Protein AF-A0A8J8IZR8-F1 (afdb_monomer_lite)

Radius of gyration: 17.79 Å; chains: 1; bounding box: 41×30×51 Å

Sequence (162 aa):
MWGPINIAEILVDYFRHMRKDFRAIPLFIVLVCIPSAIAYIFYLTVTPGAEFYKGMITISSILIPLLLNLLMIVYYSVERTNKTEETKIEYLEHINSTISMTIFLSILLLFIAILFSGKDYTPQELQIIIFYLIGFLITNITIILTRIYRLIRYEINDIKNN

Secondary structure (DSSP, 8-state):
------HHHHHHHHHHHHHHHTTTS-HHIIIIIHHHHHHHHHHHH----HHHHHHHHHHHHHHHHHHHHHHHHHHHHHHTS-S-HHHHHHHHHHHHHHHHHHHHHHHHHHHHHHHHTT-S---HHHHHHHHHHHHHHHHHHHHHHHHHHHHHHHHHHHHHH-

Foldseek 3Di:
DDDPPDVVCLVVLQLVLCCVVPVVDPSCCLQPVQLLVQLVVCVVPDDDFLVNLVVLLVVLVVVLVVLVVVLVVLLVLLVPDPDDPVVSVSLNSSLVSLSVVLNVLSVVSNVVSVVRNPPGDDDPVVSSVSSSSVSNSVSSVVVNVVSVVVSVVVVVVVVVVD

pLDDT: mean 83.15, std 9.69, range [34.12, 94.38]

Structure (mmCIF, N/CA/C/O backbone):
data_AF-A0A8J8IZR8-F1
#
_entry.id   AF-A0A8J8IZR8-F1
#
loop_
_atom_site.group_PDB
_atom_site.id
_atom_site.type_symbol
_atom_site.label_atom_id
_atom_site.label_alt_id
_atom_site.label_comp_id
_atom_site.label_asym_id
_atom_site.label_entity_id
_atom_site.label_seq_id
_atom_site.pdbx_PDB_ins_code
_atom_site.Cartn_x
_atom_site.Cartn_y
_atom_site.Cartn_z
_atom_site.occupancy
_atom_site.B_iso_or_equiv
_atom_site.auth_seq_id
_atom_site.auth_comp_id
_atom_site.auth_asym_id
_atom_site.auth_atom_id
_atom_site.pdbx_PDB_model_num
ATOM 1 N N . MET A 1 1 ? 10.915 -13.224 20.484 1.00 34.12 1 MET A N 1
ATOM 2 C CA . MET A 1 1 ? 11.379 -14.256 19.530 1.00 34.12 1 MET A CA 1
ATOM 3 C C . MET A 1 1 ? 11.231 -13.683 18.134 1.00 34.12 1 MET A C 1
ATOM 5 O O . MET A 1 1 ? 10.135 -13.263 17.797 1.00 34.12 1 MET A O 1
ATOM 9 N N . TRP A 1 2 ? 12.318 -13.585 17.370 1.00 37.53 2 TRP A N 1
ATOM 10 C CA . TRP A 1 2 ? 12.277 -13.126 15.980 1.00 37.53 2 TRP A CA 1
ATOM 11 C C . TRP A 1 2 ? 11.962 -14.342 15.104 1.00 37.53 2 TRP A C 1
ATOM 13 O O . TRP A 1 2 ? 12.853 -15.128 14.794 1.00 37.53 2 TRP A O 1
ATOM 23 N N . GLY A 1 3 ? 10.679 -14.555 14.807 1.00 48.47 3 GLY A N 1
ATOM 24 C CA . GLY A 1 3 ? 10.274 -15.501 13.769 1.00 48.47 3 GLY A CA 1
ATOM 25 C C . GLY A 1 3 ? 10.625 -14.939 12.386 1.00 48.47 3 GLY A C 1
ATOM 26 O O . GLY A 1 3 ? 10.685 -13.716 12.233 1.00 48.47 3 GLY A O 1
ATOM 27 N N . PRO A 1 4 ? 10.889 -15.788 11.378 1.00 58.59 4 PRO A N 1
ATOM 28 C CA . PRO A 1 4 ? 11.060 -15.316 10.008 1.00 58.59 4 PRO A CA 1
ATOM 29 C C . PRO A 1 4 ? 9.825 -14.514 9.571 1.00 58.59 4 PRO A C 1
ATOM 31 O O . PRO A 1 4 ? 8.702 -14.867 9.930 1.00 58.59 4 PRO A O 1
ATOM 34 N N . ILE A 1 5 ? 10.027 -13.439 8.798 1.00 60.84 5 ILE A N 1
ATOM 35 C CA . ILE A 1 5 ? 8.922 -12.657 8.224 1.00 60.84 5 ILE A CA 1
ATOM 36 C C . ILE A 1 5 ? 8.101 -13.593 7.336 1.00 60.84 5 ILE A C 1
ATOM 38 O O . ILE A 1 5 ? 8.534 -13.981 6.249 1.00 60.84 5 ILE A O 1
ATOM 42 N N . ASN A 1 6 ? 6.914 -13.965 7.804 1.00 78.44 6 ASN A N 1
ATOM 43 C CA . ASN A 1 6 ? 6.032 -14.863 7.086 1.00 78.44 6 ASN A CA 1
ATOM 44 C C . ASN A 1 6 ? 5.148 -14.055 6.130 1.00 78.44 6 ASN A C 1
ATOM 46 O O . ASN A 1 6 ? 4.050 -13.622 6.467 1.00 78.44 6 ASN A O 1
ATOM 50 N N . ILE A 1 7 ? 5.650 -13.823 4.915 1.00 77.44 7 ILE A N 1
ATOM 51 C CA . ILE A 1 7 ? 4.931 -13.059 3.880 1.00 77.44 7 ILE A CA 1
ATOM 52 C C . ILE A 1 7 ? 3.556 -13.683 3.591 1.00 77.44 7 ILE A C 1
ATOM 54 O O . ILE A 1 7 ? 2.587 -12.961 3.366 1.00 77.44 7 ILE A O 1
ATOM 58 N N . ALA A 1 8 ? 3.453 -15.016 3.630 1.00 81.38 8 ALA A N 1
ATOM 59 C CA . ALA A 1 8 ? 2.188 -15.711 3.411 1.00 81.38 8 ALA A CA 1
ATOM 60 C C . ALA A 1 8 ? 1.154 -15.368 4.492 1.00 81.38 8 ALA A C 1
ATOM 62 O O . ALA A 1 8 ? -0.013 -15.169 4.173 1.00 81.38 8 ALA A O 1
ATOM 63 N N . GLU A 1 9 ? 1.581 -15.240 5.746 1.00 83.31 9 GLU A N 1
ATOM 64 C CA . GLU A 1 9 ? 0.725 -14.837 6.864 1.00 83.31 9 GLU A CA 1
ATOM 65 C C . GLU A 1 9 ? 0.245 -13.392 6.708 1.00 83.31 9 GLU A C 1
ATOM 67 O O . GLU A 1 9 ? -0.958 -13.154 6.749 1.00 83.31 9 GLU A O 1
ATOM 72 N N . ILE A 1 10 ? 1.145 -12.459 6.365 1.00 81.25 10 ILE A N 1
ATOM 73 C CA . ILE A 1 10 ? 0.779 -11.059 6.074 1.00 81.25 10 ILE A CA 1
ATOM 74 C C . ILE A 1 10 ? -0.300 -10.993 4.986 1.00 81.25 10 IL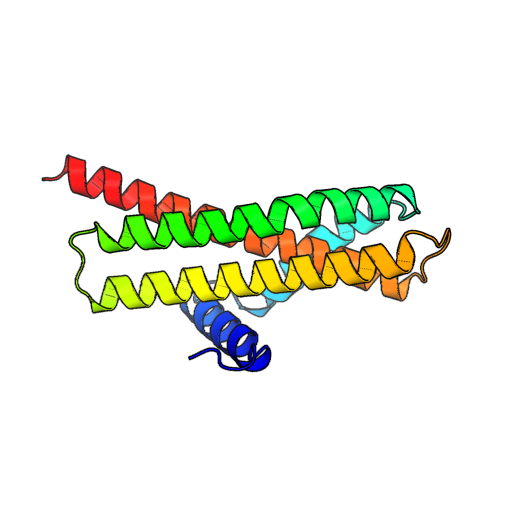E A C 1
ATOM 76 O O . ILE A 1 10 ? -1.286 -10.271 5.131 1.00 81.25 10 ILE A O 1
ATOM 80 N N . LEU A 1 11 ? -0.136 -11.759 3.902 1.00 83.44 11 LEU A N 1
ATOM 81 C CA . LEU A 1 11 ? -1.110 -11.813 2.813 1.00 83.44 11 LEU A CA 1
ATOM 82 C C . LEU A 1 11 ? -2.439 -12.417 3.279 1.00 83.44 11 LEU A C 1
ATOM 84 O O . LEU A 1 11 ? -3.492 -11.817 3.063 1.00 83.44 11 LEU A O 1
ATOM 88 N N . VAL A 1 12 ? -2.410 -13.592 3.911 1.00 85.94 12 VAL A N 1
ATOM 89 C CA . VAL A 1 12 ? -3.616 -14.309 4.352 1.00 85.94 12 VAL A CA 1
ATOM 90 C C . VAL A 1 12 ? -4.420 -13.472 5.341 1.00 85.94 12 VAL A C 1
ATOM 92 O O . VAL A 1 12 ? -5.637 -13.345 5.172 1.00 85.94 12 VAL A O 1
ATOM 95 N N . ASP A 1 13 ? -3.760 -12.867 6.323 1.00 85.56 13 ASP A N 1
ATOM 96 C CA . ASP A 1 13 ? -4.417 -12.025 7.315 1.00 85.56 13 ASP A CA 1
ATOM 97 C C . ASP A 1 13 ? -4.972 -10.7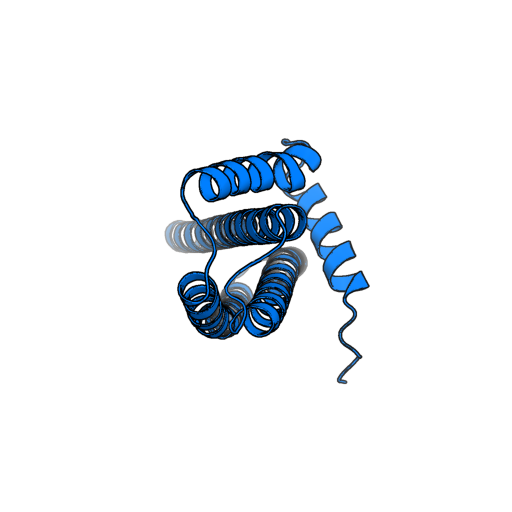62 6.665 1.00 85.56 13 ASP A C 1
ATOM 99 O O . ASP A 1 13 ? -6.142 -10.435 6.865 1.00 85.56 13 ASP A O 1
ATOM 103 N N . TYR A 1 14 ? -4.208 -10.111 5.783 1.00 87.50 14 TYR A N 1
ATOM 104 C CA . TYR A 1 14 ? -4.702 -8.970 5.015 1.00 87.50 14 TYR A CA 1
ATOM 105 C C . TYR A 1 14 ? -5.996 -9.303 4.255 1.00 87.50 14 TYR A C 1
ATOM 107 O O . TYR A 1 14 ? -7.005 -8.611 4.412 1.00 87.50 14 TYR A O 1
ATOM 115 N N . PHE A 1 15 ? -6.020 -10.389 3.475 1.00 85.62 15 PHE A N 1
ATOM 116 C CA . PHE A 1 15 ? -7.220 -10.788 2.732 1.00 85.62 15 PHE A CA 1
ATOM 117 C C . PHE A 1 15 ? -8.385 -11.154 3.662 1.00 85.62 15 PHE A C 1
ATOM 119 O O . PHE A 1 15 ? -9.537 -10.816 3.368 1.00 85.62 15 PHE A O 1
ATOM 126 N N . ARG A 1 16 ? -8.105 -11.816 4.793 1.00 86.81 16 ARG A N 1
ATOM 127 C CA . ARG A 1 16 ? -9.110 -12.172 5.803 1.00 86.81 16 ARG A CA 1
ATOM 128 C C . ARG A 1 16 ? -9.764 -10.922 6.395 1.00 86.81 16 ARG A C 1
ATOM 130 O O . ARG A 1 16 ? -10.994 -10.835 6.410 1.00 86.81 16 ARG A O 1
ATOM 137 N N . HIS A 1 17 ? -8.967 -9.944 6.820 1.00 84.62 17 HIS A N 1
ATOM 138 C CA . HIS A 1 17 ? -9.460 -8.699 7.411 1.00 84.62 17 HIS A CA 1
ATOM 139 C C . HIS A 1 17 ? -10.181 -7.822 6.380 1.00 84.62 17 HIS A C 1
ATOM 141 O O . HIS A 1 17 ? -11.272 -7.322 6.654 1.00 84.62 17 HIS A O 1
ATOM 147 N N . MET A 1 18 ? -9.664 -7.723 5.150 1.00 83.50 18 MET A N 1
ATOM 148 C CA . MET A 1 18 ? -10.329 -6.997 4.061 1.00 83.50 18 MET A CA 1
ATOM 149 C C . MET A 1 18 ? -11.707 -7.578 3.726 1.00 83.50 18 MET A C 1
ATOM 151 O O . MET A 1 18 ? -12.663 -6.829 3.521 1.00 83.50 18 MET A O 1
ATOM 155 N N . ARG A 1 19 ? -11.851 -8.910 3.730 1.00 84.25 19 ARG A N 1
ATOM 156 C CA . ARG A 1 19 ? -13.150 -9.570 3.523 1.00 84.25 19 ARG A CA 1
ATOM 157 C C . ARG A 1 19 ? -14.145 -9.256 4.643 1.00 84.25 19 ARG A C 1
ATOM 159 O O . ARG A 1 19 ? -15.342 -9.144 4.380 1.00 84.25 19 ARG A O 1
ATOM 166 N N . LYS A 1 20 ? -13.664 -9.133 5.883 1.00 81.88 20 LYS A N 1
ATOM 167 C CA . LYS A 1 20 ? -14.494 -8.802 7.049 1.00 81.88 20 LYS A CA 1
ATOM 168 C C . LYS A 1 20 ? -14.935 -7.334 7.037 1.00 81.88 20 LYS A C 1
ATOM 170 O O . LYS A 1 20 ? -16.091 -7.078 7.367 1.00 81.88 20 LYS A O 1
ATOM 175 N N . ASP A 1 21 ? -14.070 -6.419 6.607 1.00 75.94 21 ASP A N 1
ATOM 176 C CA . ASP A 1 21 ? -14.332 -4.972 6.614 1.00 75.94 21 ASP A CA 1
ATOM 177 C C . ASP A 1 21 ? -15.212 -4.503 5.457 1.00 75.94 21 ASP A C 1
ATOM 179 O O . ASP A 1 21 ? -16.080 -3.648 5.631 1.00 75.94 21 ASP A O 1
ATOM 183 N N . PHE A 1 22 ? -15.021 -5.076 4.270 1.00 77.94 22 PHE A N 1
ATOM 184 C CA . PHE A 1 22 ? -15.716 -4.658 3.055 1.00 77.94 22 PHE A CA 1
ATOM 185 C C . PHE A 1 22 ? -16.864 -5.597 2.682 1.00 77.94 22 PHE A C 1
ATOM 187 O O . PHE A 1 22 ? -17.113 -5.822 1.510 1.00 77.94 22 PHE A O 1
ATOM 194 N N . ARG A 1 23 ? -17.630 -6.127 3.645 1.00 75.38 23 ARG A N 1
ATOM 195 C CA . ARG A 1 23 ? -18.748 -7.059 3.349 1.00 75.38 23 ARG A CA 1
ATOM 196 C C . ARG A 1 23 ? -19.737 -6.543 2.296 1.00 75.38 23 ARG A C 1
ATOM 198 O O . ARG A 1 23 ? -20.306 -7.342 1.562 1.00 75.38 23 ARG A O 1
ATOM 205 N N . ALA A 1 24 ? -19.944 -5.227 2.240 1.00 79.19 24 ALA A N 1
ATOM 206 C CA . ALA A 1 24 ? -20.865 -4.584 1.306 1.00 79.19 24 ALA A CA 1
ATOM 207 C C . ALA A 1 24 ? -20.292 -4.394 -0.110 1.00 79.19 24 ALA A C 1
ATOM 209 O O . ALA A 1 24 ? -21.058 -4.202 -1.049 1.00 79.19 24 ALA A O 1
ATOM 210 N N . ILE A 1 25 ? -18.965 -4.431 -0.276 1.00 80.81 25 ILE A N 1
ATOM 211 C CA . ILE A 1 25 ? -18.296 -4.221 -1.562 1.00 80.81 25 ILE A CA 1
ATOM 212 C C . ILE A 1 25 ? -17.539 -5.503 -1.920 1.00 80.81 25 ILE A C 1
ATOM 214 O O . ILE A 1 25 ? -16.672 -5.925 -1.158 1.00 80.81 25 ILE A O 1
ATOM 218 N N . PRO A 1 26 ? -17.797 -6.126 -3.082 1.00 85.50 26 PRO A N 1
ATOM 219 C CA . PRO A 1 26 ? -17.045 -7.295 -3.513 1.00 85.50 26 PRO A CA 1
ATOM 220 C C . PRO A 1 26 ? -15.533 -7.066 -3.408 1.00 85.50 26 PRO A C 1
ATOM 222 O O . PRO A 1 26 ? -15.006 -6.086 -3.934 1.00 85.50 26 PRO A O 1
ATOM 225 N N . LEU A 1 27 ? -14.830 -7.997 -2.760 1.00 82.62 27 LEU A N 1
ATOM 226 C CA . LEU A 1 27 ? -13.384 -7.913 -2.520 1.00 82.62 27 LEU A CA 1
ATOM 227 C C . LEU A 1 27 ? -12.595 -7.683 -3.823 1.00 82.62 27 LEU A C 1
ATOM 229 O O . LEU A 1 27 ? -11.620 -6.940 -3.843 1.00 82.62 27 LEU A O 1
ATOM 233 N N . PHE A 1 28 ? -13.074 -8.261 -4.929 1.00 84.25 28 PHE A N 1
ATOM 234 C CA . PHE A 1 28 ? -12.532 -8.050 -6.270 1.00 84.25 28 PHE A CA 1
ATOM 235 C C . PHE A 1 28 ? -12.534 -6.573 -6.696 1.00 84.25 28 PHE A C 1
ATOM 237 O O . PHE A 1 28 ? -11.574 -6.106 -7.298 1.00 84.25 28 PHE A O 1
ATOM 244 N N . ILE A 1 29 ? -13.563 -5.801 -6.340 1.00 85.44 29 ILE A N 1
ATOM 245 C CA . ILE A 1 29 ? -13.623 -4.374 -6.680 1.00 85.44 29 ILE A CA 1
ATOM 246 C C . ILE A 1 29 ? -12.548 -3.602 -5.914 1.00 85.44 29 ILE A C 1
ATOM 248 O O . ILE A 1 29 ? -11.827 -2.801 -6.506 1.00 85.44 29 ILE A O 1
ATOM 252 N N . VAL A 1 30 ? -12.416 -3.866 -4.612 1.00 85.31 30 VAL A N 1
ATOM 253 C CA . VAL A 1 30 ? -11.470 -3.151 -3.741 1.00 85.31 30 VAL A CA 1
ATOM 254 C C . VAL A 1 30 ? -10.022 -3.493 -4.080 1.00 85.31 30 VAL A C 1
ATOM 256 O O . VAL A 1 30 ? -9.165 -2.616 -4.048 1.00 85.31 30 VAL A O 1
ATOM 259 N N . LEU A 1 31 ? -9.746 -4.755 -4.412 1.00 86.88 31 LEU A N 1
ATOM 260 C CA . LEU A 1 31 ? -8.379 -5.235 -4.607 1.00 86.88 31 LEU A CA 1
ATOM 261 C C . LEU A 1 31 ? -7.927 -5.249 -6.065 1.00 86.88 31 LEU A C 1
ATOM 263 O O . LEU A 1 31 ? -6.726 -5.277 -6.293 1.00 86.88 31 LEU A O 1
ATOM 267 N N . VAL A 1 32 ? -8.849 -5.227 -7.032 1.00 89.00 32 VAL A N 1
ATOM 268 C CA . VAL A 1 32 ? -8.517 -5.269 -8.463 1.00 89.00 32 VAL A CA 1
ATOM 269 C C . VAL A 1 32 ? -9.041 -4.025 -9.167 1.00 89.00 32 VAL A C 1
ATOM 271 O O . VAL A 1 32 ? -8.244 -3.237 -9.661 1.00 89.00 32 VAL A O 1
ATOM 274 N N . CYS A 1 33 ? -10.356 -3.783 -9.174 1.00 92.00 33 CYS A N 1
ATOM 275 C CA . CYS A 1 33 ? -10.929 -2.703 -9.988 1.00 92.00 33 CYS A CA 1
ATOM 276 C C . CYS A 1 33 ? -10.420 -1.305 -9.601 1.00 92.00 33 CYS A C 1
ATOM 278 O O . CYS A 1 33 ? -10.042 -0.542 -10.487 1.00 92.00 33 CYS A O 1
ATOM 280 N N . ILE A 1 34 ? -10.395 -0.963 -8.306 1.00 91.75 34 ILE A N 1
ATOM 281 C CA . ILE A 1 34 ? -9.937 0.359 -7.841 1.00 91.75 34 ILE A CA 1
ATOM 282 C C . ILE A 1 34 ? -8.437 0.561 -8.137 1.00 91.75 34 ILE A C 1
ATOM 284 O O . ILE A 1 34 ? -8.103 1.541 -8.809 1.00 91.75 34 ILE A O 1
ATOM 288 N N . PRO A 1 35 ? -7.530 -0.352 -7.734 1.00 93.75 35 PRO A N 1
ATOM 289 C CA . PRO A 1 35 ? -6.116 -0.263 -8.091 1.00 93.75 35 PRO A CA 1
ATOM 290 C C . PRO A 1 35 ? -5.874 -0.184 -9.596 1.00 93.75 35 PRO A C 1
ATOM 292 O O . PRO A 1 35 ? -5.076 0.640 -10.031 1.00 93.75 35 PRO A O 1
ATOM 295 N N . SER A 1 36 ? -6.584 -0.984 -10.399 1.00 93.38 36 SER A N 1
ATOM 296 C CA . SER A 1 36 ? -6.473 -0.960 -11.861 1.00 93.38 36 SER A CA 1
ATOM 297 C C . SER A 1 36 ? -6.949 0.360 -12.465 1.00 93.38 36 SER A C 1
ATOM 299 O O . SER A 1 36 ? -6.323 0.849 -13.401 1.00 93.38 36 SER A O 1
ATOM 301 N N . ALA A 1 37 ? -8.010 0.972 -11.932 1.00 94.38 37 ALA A N 1
ATOM 302 C CA . ALA A 1 37 ? -8.465 2.284 -12.384 1.00 94.38 37 ALA A CA 1
ATOM 303 C C . ALA A 1 37 ? -7.411 3.367 -12.108 1.00 94.38 37 ALA A C 1
ATOM 305 O O . ALA A 1 37 ? -7.100 4.166 -12.991 1.00 94.38 37 ALA A O 1
ATOM 306 N N . ILE A 1 38 ? -6.804 3.355 -10.916 1.00 93.75 38 ILE A N 1
ATOM 307 C CA . ILE A 1 38 ? -5.702 4.265 -10.576 1.00 93.75 38 ILE A CA 1
ATOM 308 C C . ILE A 1 38 ? -4.499 3.998 -11.489 1.00 93.75 38 ILE A C 1
ATOM 310 O O . ILE A 1 38 ? -3.945 4.931 -12.066 1.00 93.75 38 ILE A O 1
ATOM 314 N N . ALA A 1 39 ? -4.129 2.732 -11.679 1.00 93.44 39 ALA A N 1
ATOM 315 C CA . ALA A 1 39 ? -3.024 2.332 -12.544 1.00 93.44 39 ALA A CA 1
ATOM 316 C C . ALA A 1 39 ? -3.209 2.814 -13.985 1.00 93.44 39 ALA A C 1
ATOM 318 O O . ALA A 1 39 ? -2.260 3.296 -14.594 1.00 93.44 39 ALA A O 1
ATOM 319 N N . TYR A 1 40 ? -4.432 2.732 -14.512 1.00 92.94 40 TYR A N 1
ATOM 320 C CA . TYR A 1 40 ? -4.758 3.223 -15.846 1.00 92.94 40 TYR A CA 1
ATOM 321 C C . TYR A 1 40 ? -4.567 4.741 -15.963 1.00 92.94 40 TYR A C 1
ATOM 323 O O . TYR A 1 40 ? -3.995 5.212 -16.942 1.00 92.94 40 TYR A O 1
ATOM 331 N N . ILE A 1 41 ? -4.959 5.510 -14.940 1.00 93.38 41 ILE A N 1
ATOM 332 C CA . ILE A 1 41 ? -4.707 6.960 -14.899 1.00 93.38 41 ILE A CA 1
ATOM 333 C C . ILE A 1 41 ? -3.200 7.240 -14.943 1.00 93.38 41 ILE A C 1
ATOM 335 O O . ILE A 1 41 ? -2.754 8.074 -15.730 1.00 93.38 41 ILE A O 1
ATOM 339 N N . PHE A 1 42 ? -2.405 6.527 -14.141 1.00 90.00 42 PHE A N 1
ATOM 340 C CA . PHE A 1 42 ? -0.946 6.669 -14.154 1.00 90.00 42 PHE A CA 1
ATOM 341 C C . PHE A 1 42 ? -0.343 6.285 -15.504 1.00 90.00 42 PHE A C 1
ATOM 343 O O . PHE A 1 42 ? 0.491 7.020 -16.019 1.00 90.00 42 PHE A O 1
ATOM 350 N N . TYR A 1 43 ? -0.813 5.198 -16.114 1.00 89.06 43 TYR A N 1
ATOM 351 C CA . TYR A 1 43 ? -0.349 4.752 -17.424 1.00 89.06 43 TYR A CA 1
ATOM 352 C C . TYR A 1 43 ? -0.558 5.811 -18.514 1.00 89.06 43 TYR A C 1
ATOM 354 O O . TYR A 1 43 ? 0.308 6.007 -19.360 1.00 89.06 43 TYR A O 1
ATOM 362 N N . LEU A 1 44 ? -1.682 6.533 -18.475 1.00 90.06 44 LEU A N 1
ATOM 363 C CA . LEU A 1 44 ? -1.968 7.601 -19.437 1.00 90.06 44 LEU A CA 1
ATOM 364 C C . LEU A 1 44 ? -1.206 8.906 -19.167 1.00 90.06 44 LEU A C 1
ATOM 366 O O . LEU A 1 44 ? -1.047 9.714 -20.079 1.00 90.06 44 LEU A O 1
ATOM 370 N N . THR A 1 45 ? -0.786 9.151 -17.925 1.00 89.62 45 THR A N 1
ATOM 371 C CA . THR A 1 45 ? -0.254 10.458 -17.494 1.00 89.62 45 THR A CA 1
ATOM 372 C C . THR A 1 45 ? 1.250 10.459 -17.248 1.00 89.62 45 THR A C 1
ATOM 374 O O . THR A 1 45 ? 1.872 11.519 -17.288 1.00 89.62 45 THR A O 1
ATOM 377 N N . VAL A 1 46 ? 1.851 9.293 -17.007 1.00 87.25 46 VAL A N 1
ATOM 378 C CA . VAL A 1 46 ? 3.246 9.162 -16.589 1.00 87.25 46 VAL A CA 1
ATOM 379 C C . VAL A 1 46 ? 4.012 8.289 -17.569 1.00 87.25 46 VAL A C 1
ATOM 381 O O . VAL A 1 46 ? 3.703 7.118 -17.760 1.00 87.25 46 VAL A O 1
ATOM 384 N N . THR A 1 47 ? 5.075 8.849 -18.145 1.00 85.31 47 THR A N 1
ATOM 385 C CA . THR A 1 47 ? 6.066 8.079 -18.904 1.00 85.31 47 THR A CA 1
ATOM 386 C C . THR A 1 47 ? 7.208 7.690 -17.961 1.00 85.31 47 THR A C 1
ATOM 388 O O . THR A 1 47 ? 7.922 8.578 -17.487 1.00 85.31 47 THR A O 1
ATOM 391 N N . PRO A 1 48 ? 7.380 6.399 -17.627 1.00 80.75 48 PRO A N 1
ATOM 392 C CA . PRO A 1 48 ? 8.400 5.981 -16.679 1.00 80.75 48 PRO A CA 1
ATOM 393 C C . PRO A 1 48 ? 9.793 6.073 -17.313 1.00 80.75 48 PRO A C 1
ATOM 395 O O . PRO A 1 48 ? 10.051 5.493 -18.364 1.00 80.75 48 PRO A O 1
ATOM 398 N N . GLY A 1 49 ? 10.692 6.788 -16.640 1.00 84.06 49 GLY A N 1
ATOM 399 C CA . GLY A 1 49 ? 12.117 6.881 -16.962 1.00 84.06 49 GLY A CA 1
ATOM 400 C C . GLY A 1 49 ? 12.962 6.925 -15.687 1.00 84.06 49 GLY A C 1
ATOM 401 O O . GLY A 1 49 ? 12.428 6.797 -14.583 1.00 84.06 49 GLY A O 1
ATOM 402 N N . ALA A 1 50 ? 14.272 7.141 -15.809 1.00 83.94 50 ALA A N 1
ATOM 403 C CA . ALA A 1 50 ? 15.191 7.116 -14.664 1.00 83.94 50 ALA A CA 1
ATOM 404 C C . ALA A 1 50 ? 14.762 8.052 -13.511 1.00 83.94 50 ALA A C 1
ATOM 406 O O . ALA A 1 50 ? 14.775 7.658 -12.344 1.00 83.94 50 ALA A O 1
ATOM 407 N N . GLU A 1 51 ? 14.302 9.268 -13.824 1.00 86.88 51 GLU A N 1
ATOM 408 C CA . GLU A 1 51 ? 13.837 10.238 -12.818 1.00 86.88 51 GLU A CA 1
ATOM 409 C C . GLU A 1 51 ? 12.565 9.788 -12.085 1.00 86.88 51 GLU A C 1
ATOM 411 O O . GLU A 1 51 ? 12.427 10.005 -10.880 1.00 86.88 51 GLU A O 1
ATOM 416 N N . PHE A 1 52 ? 11.663 9.080 -12.771 1.00 89.62 52 PHE A N 1
ATOM 417 C CA . PHE A 1 52 ? 10.476 8.498 -12.143 1.00 89.62 52 PHE A CA 1
ATOM 418 C C . PHE A 1 52 ? 10.871 7.458 -11.085 1.00 89.62 52 PHE A C 1
ATOM 420 O O . PHE A 1 52 ? 10.384 7.505 -9.954 1.00 89.62 52 PHE A O 1
ATOM 427 N N . TYR A 1 53 ? 11.816 6.569 -11.408 1.00 89.38 53 TYR A N 1
ATOM 428 C CA . TYR A 1 53 ? 12.297 5.552 -10.471 1.00 89.38 53 TYR A CA 1
ATOM 429 C C . TYR A 1 53 ? 13.050 6.150 -9.280 1.00 89.38 53 TYR A C 1
ATOM 431 O O . TYR A 1 53 ? 12.831 5.724 -8.146 1.00 89.38 53 TYR A O 1
ATOM 439 N N . LYS A 1 54 ? 13.867 7.188 -9.490 1.00 88.75 54 LYS A N 1
ATOM 440 C CA . LYS A 1 54 ? 14.496 7.941 -8.387 1.00 88.75 54 LYS A CA 1
ATOM 441 C C . LYS A 1 54 ? 13.458 8.592 -7.468 1.00 88.75 54 LYS A C 1
ATOM 443 O O . LYS A 1 54 ? 13.596 8.545 -6.241 1.00 88.75 54 LYS A O 1
ATOM 448 N N . GLY A 1 55 ? 12.390 9.146 -8.044 1.00 89.31 55 GLY A N 1
ATOM 449 C CA . GLY A 1 55 ? 11.247 9.664 -7.294 1.00 89.31 55 GLY A CA 1
ATOM 450 C C . GLY A 1 55 ? 10.579 8.580 -6.445 1.00 89.31 55 GLY A C 1
ATOM 451 O O . GLY A 1 55 ? 10.367 8.772 -5.248 1.00 89.31 55 GLY A O 1
ATOM 452 N N . MET A 1 56 ? 10.331 7.403 -7.024 1.00 90.62 56 MET A N 1
ATOM 453 C CA . MET A 1 56 ? 9.770 6.258 -6.298 1.00 90.62 56 MET A CA 1
ATOM 454 C C . MET A 1 56 ? 10.662 5.781 -5.149 1.00 90.62 56 MET A C 1
ATOM 456 O O . MET A 1 56 ? 10.142 5.478 -4.074 1.00 90.62 56 MET A O 1
ATOM 460 N N . ILE A 1 57 ? 11.985 5.726 -5.348 1.00 90.81 57 ILE A N 1
ATOM 461 C CA . ILE A 1 57 ? 12.950 5.374 -4.295 1.00 90.81 57 ILE A CA 1
ATOM 462 C C . ILE A 1 57 ? 12.811 6.347 -3.125 1.00 90.81 57 ILE A C 1
ATOM 464 O O . ILE A 1 57 ? 12.658 5.918 -1.980 1.00 90.81 57 ILE A O 1
ATOM 468 N N . THR A 1 58 ? 12.803 7.648 -3.417 1.00 92.44 58 THR A N 1
ATOM 469 C CA . THR A 1 58 ? 12.653 8.704 -2.407 1.00 92.44 58 THR A CA 1
ATOM 470 C C . THR A 1 58 ? 11.343 8.552 -1.635 1.00 92.44 58 THR A C 1
ATOM 472 O O . THR A 1 58 ? 11.355 8.472 -0.407 1.00 92.44 58 THR A O 1
ATOM 475 N N . ILE A 1 59 ? 10.214 8.443 -2.344 1.00 91.38 59 ILE A N 1
ATOM 476 C CA . ILE A 1 59 ? 8.885 8.328 -1.726 1.00 91.38 59 ILE A CA 1
ATOM 477 C C . ILE A 1 59 ? 8.801 7.073 -0.856 1.00 91.38 59 ILE A C 1
ATOM 479 O O . ILE A 1 59 ? 8.378 7.156 0.294 1.00 91.38 59 ILE A O 1
ATOM 483 N N . SER A 1 60 ? 9.244 5.922 -1.366 1.00 89.88 60 SER A N 1
ATOM 484 C CA . 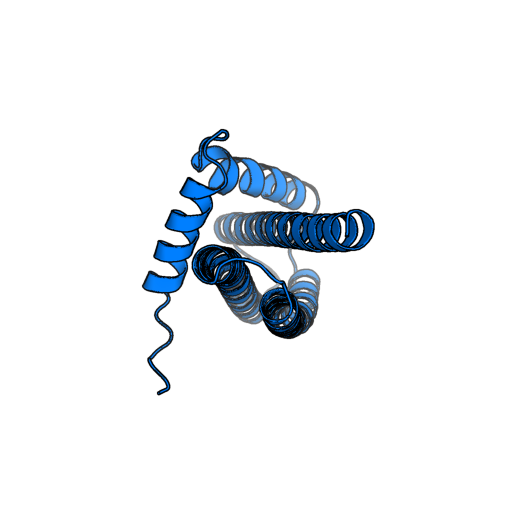SER A 1 60 ? 9.185 4.652 -0.631 1.00 89.88 60 SER A CA 1
ATOM 485 C C . SER A 1 60 ? 10.064 4.684 0.623 1.00 89.88 60 SER A C 1
ATOM 487 O O . SER A 1 60 ? 9.650 4.204 1.678 1.00 89.88 60 SER A O 1
ATOM 489 N N . SER A 1 61 ? 11.242 5.312 0.536 1.00 88.38 61 SER A N 1
ATOM 490 C CA . SER A 1 61 ? 12.172 5.452 1.666 1.00 88.38 61 SER A CA 1
ATOM 491 C C . SER A 1 61 ? 11.622 6.340 2.785 1.00 88.38 61 SER A C 1
ATOM 493 O O . SER A 1 61 ? 11.959 6.126 3.944 1.00 88.38 61 SER A O 1
ATOM 495 N N . ILE A 1 62 ? 10.762 7.310 2.459 1.00 90.25 62 ILE A N 1
ATOM 496 C CA . ILE A 1 62 ? 10.056 8.150 3.441 1.00 90.25 62 ILE A CA 1
ATOM 497 C C . ILE A 1 62 ? 8.817 7.426 3.983 1.00 90.25 62 ILE A C 1
ATOM 499 O O . ILE A 1 62 ? 8.530 7.469 5.182 1.00 90.25 62 ILE A O 1
ATOM 503 N N . LEU A 1 63 ? 8.080 6.749 3.103 1.00 89.56 63 LEU A N 1
ATOM 504 C CA . LEU A 1 63 ? 6.808 6.116 3.428 1.00 89.56 63 LEU A CA 1
ATOM 505 C C . LEU A 1 63 ? 6.972 4.949 4.410 1.00 89.56 63 LEU A C 1
ATOM 507 O O . LEU A 1 63 ? 6.166 4.822 5.328 1.00 89.56 63 LEU A O 1
ATOM 511 N N . ILE A 1 64 ? 8.012 4.120 4.262 1.00 87.81 64 ILE A N 1
ATOM 512 C CA . ILE A 1 64 ? 8.235 2.957 5.139 1.00 87.81 64 ILE A CA 1
ATOM 513 C C . ILE A 1 64 ? 8.407 3.378 6.617 1.00 87.81 64 ILE A C 1
ATOM 515 O O . ILE A 1 64 ? 7.632 2.898 7.450 1.00 87.81 64 ILE A O 1
ATOM 519 N N . PRO A 1 65 ? 9.336 4.291 6.979 1.00 85.75 65 PRO A N 1
ATOM 520 C CA . PRO A 1 65 ? 9.443 4.798 8.348 1.00 85.75 65 PRO A CA 1
ATOM 521 C C . PRO A 1 65 ? 8.157 5.455 8.850 1.00 85.75 65 PRO A C 1
ATOM 523 O O . PRO A 1 65 ? 7.781 5.270 10.006 1.00 85.75 65 PRO A O 1
ATOM 526 N N . LEU A 1 66 ? 7.460 6.204 7.988 1.00 88.00 66 LEU A N 1
ATOM 527 C CA . LEU A 1 66 ? 6.212 6.867 8.357 1.00 88.00 66 LEU A CA 1
ATOM 528 C C . LEU A 1 66 ? 5.127 5.854 8.745 1.00 88.00 66 LEU A C 1
ATOM 530 O O . LEU A 1 66 ? 4.455 6.037 9.756 1.00 88.00 66 LEU A O 1
ATOM 534 N N . LEU A 1 67 ? 4.978 4.774 7.976 1.00 88.06 67 LEU A N 1
ATOM 535 C CA . LEU A 1 67 ? 4.013 3.709 8.252 1.00 88.06 67 LEU A CA 1
ATOM 536 C C . LEU A 1 67 ? 4.352 2.936 9.531 1.00 88.06 67 LEU A C 1
ATOM 538 O O . LEU A 1 67 ? 3.448 2.605 10.296 1.00 88.06 67 LEU A O 1
ATOM 542 N N . LEU A 1 68 ? 5.638 2.696 9.803 1.00 85.50 68 LEU A N 1
ATOM 543 C CA . LEU A 1 68 ? 6.083 2.096 11.065 1.00 85.50 68 LEU A CA 1
ATOM 544 C C . LEU A 1 68 ? 5.764 3.000 12.265 1.00 85.50 68 LEU A C 1
ATOM 546 O O . LEU A 1 68 ? 5.232 2.531 13.270 1.00 85.50 68 LEU A O 1
ATOM 550 N N . ASN A 1 69 ? 6.015 4.305 12.144 1.00 84.81 69 ASN A N 1
ATOM 551 C CA . ASN A 1 69 ? 5.650 5.273 13.180 1.00 84.81 69 ASN A CA 1
ATOM 552 C C . ASN A 1 69 ? 4.133 5.333 13.392 1.00 84.81 69 ASN A C 1
ATOM 554 O O . ASN A 1 69 ? 3.665 5.388 14.527 1.00 84.81 69 ASN A O 1
ATOM 558 N N . LEU A 1 70 ? 3.356 5.279 12.311 1.00 83.06 70 LEU A N 1
ATOM 559 C CA . LEU A 1 70 ? 1.899 5.255 12.374 1.00 83.06 70 LEU A CA 1
ATOM 560 C C . LEU A 1 70 ? 1.380 4.017 13.113 1.00 83.06 70 LEU A C 1
ATOM 562 O O . LEU A 1 70 ? 0.475 4.141 13.934 1.00 83.06 70 LEU A O 1
ATOM 566 N N . LEU A 1 71 ? 1.976 2.846 12.864 1.00 84.81 71 LEU A N 1
ATOM 567 C CA . LEU A 1 71 ? 1.645 1.610 13.574 1.00 84.81 71 LEU A CA 1
ATOM 568 C C . LEU A 1 71 ? 1.856 1.763 15.085 1.00 84.81 71 LEU A C 1
ATOM 570 O O . LEU A 1 71 ? 0.972 1.414 15.864 1.00 84.81 71 LEU A O 1
ATOM 574 N N . MET A 1 72 ? 2.986 2.349 15.491 1.00 82.31 72 MET A N 1
ATOM 575 C CA . MET A 1 72 ? 3.287 2.619 16.900 1.00 82.31 72 MET A CA 1
ATOM 576 C C . MET A 1 72 ? 2.284 3.592 17.530 1.00 82.31 72 MET A C 1
ATOM 578 O O . MET A 1 72 ? 1.801 3.347 18.632 1.00 82.31 72 MET A O 1
ATOM 582 N N . ILE A 1 73 ? 1.938 4.683 16.838 1.00 79.12 73 ILE A N 1
ATOM 583 C CA . ILE A 1 73 ? 0.961 5.666 17.334 1.00 79.12 73 ILE A CA 1
ATOM 584 C C . ILE A 1 73 ? -0.409 5.014 17.530 1.00 79.12 73 ILE A C 1
ATOM 586 O O . ILE A 1 73 ? -1.034 5.205 18.571 1.00 79.12 73 ILE A O 1
ATOM 590 N N . VAL A 1 74 ? -0.869 4.229 16.553 1.00 79.56 74 VAL A N 1
ATOM 591 C CA . VAL A 1 74 ? -2.143 3.510 16.663 1.00 79.56 74 VAL A CA 1
ATOM 592 C C . VAL A 1 74 ? -2.112 2.539 17.837 1.00 79.56 74 VAL A C 1
ATOM 594 O O . VAL A 1 74 ? -3.077 2.500 18.596 1.00 79.56 74 VAL A O 1
ATOM 597 N N . TYR A 1 75 ? -1.021 1.787 18.006 1.00 81.69 75 TYR A N 1
ATOM 598 C CA . TYR A 1 75 ? -0.865 0.861 19.124 1.00 81.69 75 TYR A CA 1
ATOM 599 C C . TYR A 1 75 ? -1.061 1.571 20.470 1.00 81.69 75 TYR A C 1
ATOM 601 O O . TYR A 1 75 ? -1.932 1.185 21.249 1.00 81.69 75 TYR A O 1
ATOM 609 N N . TYR A 1 76 ? -0.346 2.679 20.689 1.00 76.81 76 TYR A N 1
ATOM 610 C CA . TYR A 1 76 ? -0.480 3.478 21.910 1.00 76.81 76 TYR A CA 1
ATOM 611 C C . TYR A 1 76 ? -1.865 4.120 22.076 1.00 76.81 76 TYR A C 1
ATOM 613 O O . TYR A 1 76 ? -2.352 4.237 23.201 1.00 76.81 76 TYR A O 1
ATOM 621 N N . SER A 1 77 ? -2.509 4.548 20.983 1.00 72.25 77 SER A N 1
ATOM 622 C CA . SER A 1 77 ? -3.869 5.107 21.030 1.00 72.25 77 SER A CA 1
ATOM 623 C C . SER A 1 77 ? -4.864 4.053 21.505 1.00 72.25 77 SER A C 1
ATOM 625 O O . SER A 1 77 ? -5.608 4.280 22.455 1.00 72.25 77 SER A O 1
ATOM 627 N N . VAL A 1 78 ? -4.825 2.858 20.904 1.00 74.50 78 VAL A N 1
ATOM 628 C CA . VAL A 1 78 ? -5.746 1.767 21.242 1.00 74.50 78 VAL A CA 1
ATOM 629 C C . VAL A 1 78 ? -5.510 1.258 22.662 1.00 74.50 78 VAL A C 1
ATOM 631 O O . VAL A 1 78 ? -6.485 1.002 23.371 1.00 74.50 78 VAL A O 1
ATOM 634 N N . GLU A 1 79 ? -4.256 1.163 23.110 1.00 73.75 79 GLU A N 1
ATOM 635 C CA . GLU A 1 79 ? -3.912 0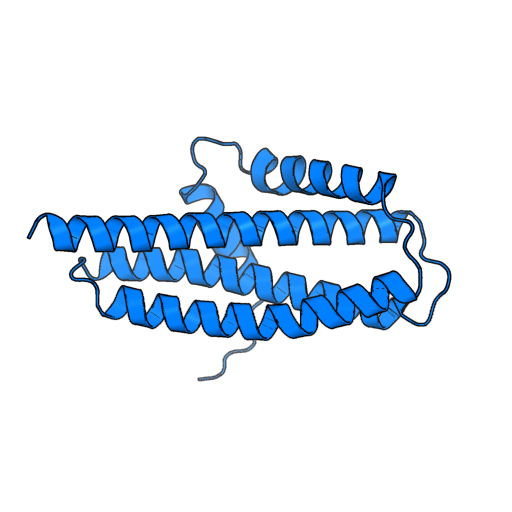.776 24.485 1.00 73.75 79 GLU A CA 1
ATOM 636 C C . GLU A 1 79 ? -4.642 1.655 25.516 1.00 73.75 79 GLU A C 1
ATOM 638 O O . GLU A 1 79 ? -5.236 1.135 26.464 1.00 73.75 79 GLU A O 1
ATOM 643 N N . ARG A 1 80 ? -4.704 2.969 25.262 1.00 68.19 80 ARG A N 1
ATOM 644 C CA . ARG A 1 80 ? -5.335 3.976 26.131 1.00 68.19 80 ARG A CA 1
ATOM 645 C C . ARG A 1 80 ? -6.865 4.025 26.077 1.00 68.19 80 ARG A C 1
ATOM 647 O O . ARG A 1 80 ? -7.463 4.710 26.902 1.00 68.19 80 ARG A O 1
ATOM 654 N N . THR A 1 81 ? -7.516 3.343 25.135 1.00 68.69 81 THR A N 1
ATOM 655 C CA . THR A 1 81 ? -8.990 3.341 25.057 1.00 68.69 81 THR A CA 1
ATOM 656 C C . THR A 1 81 ? -9.627 2.478 26.152 1.00 68.69 81 THR A C 1
ATOM 658 O O . THR A 1 81 ? -9.043 1.493 26.584 1.00 68.69 81 THR A O 1
ATOM 661 N N . ASN A 1 82 ? -10.863 2.769 26.571 1.00 66.12 82 ASN A N 1
ATOM 662 C CA . ASN A 1 82 ? -11.593 1.975 27.581 1.00 66.12 82 ASN A CA 1
ATOM 663 C C . ASN A 1 82 ? -12.421 0.811 26.989 1.00 66.12 82 ASN A C 1
ATOM 665 O O . ASN A 1 82 ? -13.344 0.307 27.624 1.00 66.12 82 ASN A O 1
ATOM 669 N N . LYS A 1 83 ? -12.125 0.376 25.756 1.00 67.81 83 LYS A N 1
ATOM 670 C CA . LYS A 1 83 ? -12.848 -0.733 25.107 1.00 67.81 83 LYS A CA 1
ATOM 671 C C . LYS A 1 83 ? -12.578 -2.083 25.783 1.00 67.81 83 LYS A C 1
ATOM 673 O O . LYS A 1 83 ? -11.533 -2.273 26.402 1.00 67.81 83 LYS A O 1
ATOM 678 N N . THR A 1 84 ? -13.484 -3.043 25.575 1.00 70.44 84 THR A N 1
ATOM 679 C CA . THR A 1 84 ? -13.236 -4.457 25.900 1.00 70.44 84 THR A CA 1
ATOM 680 C C . THR A 1 84 ? -11.986 -4.955 25.174 1.00 70.44 84 THR A C 1
ATOM 682 O O . THR A 1 84 ? -11.745 -4.570 24.025 1.00 70.44 84 THR A O 1
ATOM 685 N N . GLU A 1 85 ? -11.189 -5.801 25.833 1.00 73.19 85 GLU A N 1
ATOM 686 C CA . GLU A 1 85 ? -9.919 -6.290 25.276 1.00 73.19 85 GLU A CA 1
ATOM 687 C C . GLU A 1 85 ? -10.088 -6.928 23.890 1.00 73.19 85 GLU A C 1
ATOM 689 O O . GLU A 1 85 ? -9.309 -6.638 22.986 1.00 73.19 85 GLU A O 1
ATOM 694 N N . GLU A 1 86 ? -11.164 -7.689 23.672 1.00 72.31 86 GLU A N 1
ATOM 695 C CA . GLU A 1 86 ? -11.463 -8.322 22.380 1.00 72.31 86 GLU A CA 1
ATOM 696 C C . GLU A 1 86 ? -11.595 -7.307 21.232 1.00 72.31 86 GLU 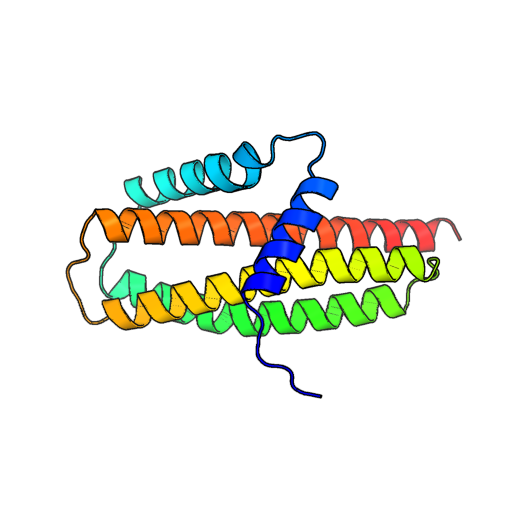A C 1
ATOM 698 O O . GLU A 1 86 ? -11.034 -7.498 20.154 1.00 72.31 86 GLU A O 1
ATOM 703 N N . THR A 1 87 ? -12.275 -6.178 21.465 1.00 72.00 87 THR A N 1
ATOM 704 C CA . THR A 1 87 ? -12.469 -5.151 20.428 1.00 72.00 87 THR A CA 1
ATOM 705 C C . THR A 1 87 ? -11.167 -4.404 20.130 1.00 72.00 87 THR A C 1
ATOM 707 O O . THR A 1 87 ? -10.951 -3.953 19.003 1.00 72.00 87 THR A O 1
ATOM 710 N N . LYS A 1 88 ? -10.293 -4.248 21.137 1.00 74.19 88 LYS A N 1
ATOM 711 C CA . LYS A 1 88 ? -8.963 -3.644 20.966 1.00 74.19 88 LYS A CA 1
ATOM 712 C C . LYS A 1 88 ? -8.071 -4.528 20.104 1.00 74.19 88 LYS A C 1
ATOM 714 O O . LYS A 1 88 ? -7.461 -4.026 19.162 1.00 74.19 88 LYS A O 1
ATOM 719 N N . ILE A 1 89 ? -8.031 -5.824 20.415 1.00 76.00 89 ILE A N 1
ATOM 720 C CA . ILE A 1 89 ? -7.223 -6.815 19.698 1.00 76.00 89 ILE A CA 1
ATOM 721 C C . ILE A 1 89 ? -7.668 -6.890 18.240 1.00 76.00 89 ILE A C 1
ATOM 723 O O . ILE A 1 89 ? -6.841 -6.692 17.355 1.00 76.00 89 ILE A O 1
ATOM 727 N N . GLU A 1 90 ? -8.971 -7.038 17.981 1.00 78.00 90 GLU A N 1
ATOM 728 C CA . GLU A 1 90 ? -9.493 -7.073 16.611 1.00 78.00 90 GLU A CA 1
ATOM 729 C C . GLU A 1 90 ? -9.091 -5.811 15.829 1.00 78.00 90 GLU A C 1
ATOM 731 O O . GLU A 1 90 ? -8.619 -5.876 14.695 1.00 78.00 90 GLU A O 1
ATOM 736 N N . TYR A 1 91 ? -9.219 -4.633 16.434 1.00 77.88 91 TYR A N 1
ATOM 737 C CA . TYR A 1 91 ? -8.875 -3.393 15.749 1.00 77.88 91 TYR A CA 1
ATOM 738 C C . TYR A 1 91 ? -7.374 -3.280 15.428 1.00 77.88 91 TYR A C 1
ATOM 740 O O . TYR A 1 91 ? -6.995 -2.852 14.331 1.00 77.88 91 TYR A O 1
ATOM 748 N N . LEU A 1 92 ? -6.523 -3.689 16.372 1.00 80.50 92 LEU A N 1
ATOM 749 C CA . LEU A 1 92 ? -5.076 -3.731 16.189 1.00 80.50 92 LEU A CA 1
ATOM 750 C C . LEU A 1 92 ? -4.675 -4.724 15.102 1.00 80.50 92 LEU A C 1
ATOM 752 O O . LEU A 1 92 ? -3.852 -4.373 14.265 1.00 80.50 92 LEU A O 1
ATOM 756 N N . GLU A 1 93 ? -5.287 -5.906 15.046 1.00 82.31 93 GLU A N 1
ATOM 757 C CA . GLU A 1 93 ? -5.043 -6.898 13.992 1.00 82.31 93 GLU A CA 1
ATOM 758 C C . GLU A 1 93 ? -5.391 -6.350 12.601 1.00 82.31 93 GLU A C 1
ATOM 760 O O . GLU A 1 93 ? -4.604 -6.455 11.652 1.00 82.31 93 GLU A O 1
ATOM 765 N N . HIS A 1 94 ? -6.542 -5.682 12.476 1.00 82.38 94 HIS A N 1
ATOM 766 C CA . HIS A 1 94 ? -6.967 -5.076 11.217 1.00 82.38 94 HIS A CA 1
ATOM 767 C C . HIS A 1 94 ? -5.997 -3.979 10.759 1.00 82.38 94 HIS A C 1
ATOM 769 O O . HIS A 1 94 ? -5.602 -3.947 9.589 1.00 82.38 94 HIS A O 1
ATOM 775 N N . ILE A 1 95 ? -5.593 -3.066 11.649 1.00 83.69 95 ILE A N 1
ATOM 776 C CA . ILE A 1 95 ? -4.627 -2.024 11.278 1.00 83.69 95 ILE A CA 1
ATOM 777 C C . ILE A 1 95 ? -3.254 -2.618 10.993 1.00 83.69 95 ILE A C 1
ATOM 779 O O . ILE A 1 95 ? -2.665 -2.270 9.969 1.00 83.69 95 ILE A O 1
ATOM 783 N N . ASN A 1 96 ? -2.768 -3.514 11.848 1.00 85.50 96 ASN A N 1
ATOM 784 C CA . ASN A 1 96 ? -1.458 -4.126 11.704 1.00 85.50 96 ASN A CA 1
ATOM 785 C C . ASN A 1 96 ? -1.345 -4.846 10.361 1.00 85.50 96 ASN A C 1
ATOM 787 O O . ASN A 1 96 ? -0.479 -4.499 9.569 1.00 85.50 96 ASN A O 1
ATOM 791 N N . SER A 1 97 ? -2.285 -5.734 10.028 1.00 85.81 97 SER A N 1
ATOM 792 C CA . SER A 1 97 ? -2.276 -6.456 8.745 1.00 85.81 97 SER A CA 1
ATOM 793 C C . SER A 1 97 ? -2.245 -5.521 7.528 1.00 85.81 97 SER A C 1
ATOM 795 O O . SER A 1 97 ? -1.532 -5.770 6.557 1.00 85.81 97 SER A O 1
ATOM 797 N N . THR A 1 98 ? -2.970 -4.401 7.576 1.00 84.88 98 THR A N 1
ATOM 798 C CA . THR A 1 98 ? -3.026 -3.447 6.456 1.00 84.88 98 THR A CA 1
ATOM 799 C C . THR A 1 98 ? -1.780 -2.571 6.375 1.00 84.88 98 THR A C 1
ATOM 801 O O . THR A 1 98 ? -1.264 -2.350 5.278 1.00 84.88 98 THR A O 1
ATOM 804 N N . ILE A 1 99 ? -1.238 -2.117 7.508 1.00 87.56 99 ILE A N 1
ATOM 805 C CA . ILE A 1 99 ? 0.035 -1.389 7.538 1.00 87.56 99 ILE A CA 1
ATOM 806 C C . ILE A 1 99 ? 1.182 -2.309 7.107 1.00 87.56 99 ILE A C 1
ATOM 808 O O . ILE A 1 99 ? 1.968 -1.913 6.249 1.00 87.56 99 ILE A O 1
ATOM 812 N N . SER A 1 100 ? 1.248 -3.545 7.606 1.00 87.75 100 SER A N 1
ATOM 813 C CA . SER A 1 100 ? 2.247 -4.541 7.203 1.00 87.75 100 SER A CA 1
ATOM 814 C C . SER A 1 100 ? 2.189 -4.826 5.704 1.00 87.75 100 SER A C 1
ATOM 816 O O . SER A 1 100 ? 3.230 -4.821 5.048 1.00 87.75 100 SER A O 1
ATOM 818 N N . MET A 1 101 ? 0.991 -4.988 5.132 1.00 89.38 101 MET A N 1
ATOM 819 C CA . MET A 1 101 ? 0.830 -5.150 3.684 1.00 89.38 101 MET A CA 1
ATOM 820 C C . MET A 1 101 ? 1.308 -3.913 2.909 1.00 89.38 101 MET A C 1
ATOM 822 O O . MET A 1 101 ? 1.978 -4.030 1.885 1.00 89.38 101 MET A O 1
ATOM 826 N N . THR A 1 102 ? 1.022 -2.711 3.413 1.00 90.38 102 THR A N 1
ATOM 827 C CA . THR A 1 102 ? 1.455 -1.450 2.785 1.00 90.38 102 THR A CA 1
ATOM 828 C C . THR A 1 102 ? 2.975 -1.277 2.844 1.00 90.38 102 THR A C 1
ATOM 830 O O . THR A 1 102 ? 3.589 -0.855 1.863 1.00 90.38 102 THR A O 1
ATOM 833 N N . ILE A 1 103 ? 3.604 -1.647 3.963 1.00 89.38 103 ILE A N 1
ATOM 834 C CA . ILE A 1 103 ? 5.064 -1.669 4.113 1.00 89.38 103 ILE A CA 1
ATOM 835 C C . ILE A 1 103 ? 5.671 -2.676 3.136 1.00 89.38 103 ILE A C 1
ATOM 837 O O . ILE A 1 103 ? 6.607 -2.333 2.417 1.00 89.38 103 ILE A O 1
ATOM 841 N N . PHE A 1 104 ? 5.113 -3.885 3.052 1.00 90.81 104 PHE A N 1
ATOM 842 C CA . PHE A 1 104 ? 5.566 -4.905 2.110 1.00 90.81 104 PHE A CA 1
ATOM 843 C C . PHE A 1 104 ? 5.506 -4.410 0.656 1.00 90.81 104 PHE A C 1
ATOM 845 O O . PHE A 1 104 ? 6.500 -4.504 -0.063 1.00 90.81 104 PHE A O 1
ATOM 852 N N . LEU A 1 105 ? 4.388 -3.803 0.241 1.00 91.94 105 LEU A N 1
ATOM 853 C CA . LEU A 1 105 ? 4.247 -3.202 -1.091 1.00 91.94 105 LEU A CA 1
ATOM 854 C C . LEU A 1 105 ? 5.259 -2.078 -1.334 1.00 91.94 105 LEU A C 1
ATOM 856 O O . LEU A 1 105 ? 5.825 -1.991 -2.422 1.00 91.94 105 LEU A O 1
ATOM 860 N N . SER A 1 106 ? 5.515 -1.242 -0.327 1.00 91.44 106 SER A N 1
ATOM 861 C CA . SER A 1 106 ? 6.494 -0.152 -0.418 1.00 91.44 106 SER A CA 1
ATOM 862 C C . SER A 1 106 ? 7.919 -0.683 -0.593 1.00 91.44 106 SER A C 1
ATOM 864 O O . SER A 1 106 ? 8.672 -0.161 -1.410 1.00 91.44 106 SER A O 1
ATOM 866 N N . ILE A 1 107 ? 8.285 -1.751 0.124 1.00 91.75 107 ILE A N 1
ATOM 867 C CA . ILE A 1 107 ? 9.585 -2.423 -0.019 1.00 91.75 107 ILE A CA 1
ATOM 868 C C . ILE A 1 107 ? 9.706 -3.074 -1.401 1.00 91.75 107 ILE A C 1
ATOM 870 O O . ILE A 1 107 ? 10.743 -2.948 -2.051 1.00 91.75 107 ILE A O 1
ATOM 874 N N . LEU A 1 108 ? 8.648 -3.736 -1.878 1.00 91.81 108 LEU A N 1
ATOM 875 C CA . LEU A 1 108 ? 8.626 -4.342 -3.208 1.00 91.81 108 LEU A CA 1
ATOM 876 C C . LEU A 1 108 ? 8.816 -3.285 -4.306 1.00 91.81 108 LEU A C 1
ATOM 878 O O . LEU A 1 108 ? 9.642 -3.465 -5.199 1.00 91.81 108 LEU A O 1
ATOM 882 N N . LEU A 1 109 ? 8.098 -2.162 -4.215 1.00 91.38 109 LEU A N 1
ATOM 883 C CA . LEU A 1 109 ? 8.235 -1.035 -5.140 1.00 91.38 109 LEU A CA 1
ATOM 884 C C . LEU A 1 109 ? 9.624 -0.399 -5.076 1.00 91.38 109 LEU A C 1
ATOM 886 O O . LEU A 1 109 ? 10.181 -0.084 -6.124 1.00 91.38 109 LEU A O 1
ATOM 890 N N . LEU A 1 110 ? 10.201 -0.255 -3.881 1.00 91.62 110 LEU A N 1
ATOM 891 C CA . LEU A 1 110 ? 11.569 0.226 -3.701 1.00 91.62 110 LEU A CA 1
ATOM 892 C C . LEU A 1 110 ? 12.573 -0.689 -4.412 1.00 91.62 110 LEU A C 1
ATOM 894 O O . LEU A 1 110 ? 13.425 -0.205 -5.154 1.00 91.62 110 LEU A O 1
ATOM 898 N N . PHE A 1 111 ? 12.451 -2.006 -4.232 1.00 91.00 111 PHE A N 1
ATOM 899 C CA . PHE A 1 111 ? 13.335 -2.976 -4.873 1.00 91.00 111 PHE A CA 1
ATOM 900 C C . PHE A 1 111 ? 13.226 -2.920 -6.401 1.00 91.00 111 PHE A C 1
ATOM 902 O O . PHE A 1 111 ? 14.242 -2.837 -7.091 1.00 91.00 111 PHE A O 1
ATOM 909 N N . ILE A 1 112 ? 12.000 -2.882 -6.935 1.00 90.19 112 ILE A N 1
ATOM 910 C CA . ILE A 1 112 ? 11.768 -2.726 -8.376 1.00 90.19 112 ILE A CA 1
ATOM 911 C C . ILE A 1 112 ? 12.366 -1.401 -8.870 1.00 90.19 112 ILE A C 1
ATOM 913 O O . ILE A 1 112 ? 13.095 -1.390 -9.858 1.00 90.19 112 ILE A O 1
ATOM 917 N N . ALA A 1 113 ? 12.129 -0.290 -8.173 1.00 89.12 113 ALA A N 1
ATOM 918 C CA . ALA A 1 113 ? 12.647 1.013 -8.573 1.00 89.12 113 ALA A CA 1
ATOM 919 C C . ALA A 1 113 ? 14.185 1.048 -8.601 1.00 89.12 113 ALA A C 1
ATOM 921 O O . ALA A 1 113 ? 14.756 1.602 -9.534 1.00 89.12 113 ALA A O 1
ATOM 922 N N . ILE A 1 114 ? 14.867 0.402 -7.648 1.00 89.19 114 ILE A N 1
ATOM 923 C CA . ILE A 1 114 ? 16.334 0.281 -7.651 1.00 89.19 114 ILE A CA 1
ATOM 924 C C . ILE A 1 114 ? 16.823 -0.489 -8.885 1.00 89.19 114 ILE A C 1
ATOM 926 O O . ILE A 1 114 ? 17.761 -0.041 -9.545 1.00 89.19 114 ILE A O 1
ATOM 930 N N . LEU A 1 115 ? 16.173 -1.603 -9.242 1.00 88.31 115 LEU A N 1
ATOM 931 C CA . LEU A 1 115 ? 16.553 -2.415 -10.406 1.00 88.31 115 LEU A CA 1
ATOM 932 C C . LEU A 1 115 ? 16.419 -1.669 -11.745 1.00 88.31 115 LEU A C 1
ATOM 934 O O . LEU A 1 115 ? 17.163 -1.963 -12.685 1.00 88.31 115 LEU A O 1
ATOM 938 N N . PHE A 1 116 ? 15.478 -0.726 -11.843 1.00 86.31 116 PHE A N 1
ATOM 939 C CA . PHE A 1 116 ? 15.206 0.043 -13.065 1.00 86.31 116 PHE A CA 1
ATOM 940 C C . PHE A 1 116 ? 15.751 1.479 -13.041 1.00 86.31 116 PHE A C 1
ATOM 942 O O . PHE A 1 116 ? 15.773 2.124 -14.081 1.00 86.31 116 PHE A O 1
ATOM 949 N N . SER A 1 117 ? 16.272 1.962 -11.910 1.00 82.81 117 SER A N 1
ATOM 950 C CA . SER A 1 117 ? 16.820 3.322 -11.748 1.00 82.81 117 SER A CA 1
ATOM 951 C C . SER A 1 117 ? 17.927 3.671 -12.754 1.00 82.81 117 SER A C 1
ATOM 953 O O . SER A 1 117 ? 18.058 4.823 -13.162 1.00 82.81 117 SER A O 1
ATOM 955 N N . GLY A 1 118 ? 18.704 2.673 -13.188 1.00 77.75 118 GLY A N 1
ATOM 956 C CA . GLY A 1 118 ? 19.767 2.828 -14.188 1.00 77.75 118 GLY A CA 1
ATOM 957 C C . GLY A 1 118 ? 19.370 2.459 -15.620 1.00 77.75 118 GLY A C 1
ATOM 958 O O . GLY A 1 118 ? 20.255 2.315 -16.458 1.00 77.75 118 GLY A O 1
ATOM 959 N N . LYS A 1 119 ? 18.081 2.224 -15.898 1.00 78.12 119 LYS A N 1
ATOM 960 C CA . LYS A 1 119 ? 17.593 1.834 -17.226 1.00 78.12 119 LYS A CA 1
ATOM 961 C C . LYS A 1 119 ? 16.708 2.930 -17.810 1.00 78.12 119 LYS A C 1
ATOM 963 O O . LYS A 1 119 ? 15.747 3.358 -17.180 1.00 78.12 119 LYS A O 1
ATOM 968 N N . ASP A 1 120 ? 16.981 3.295 -19.058 1.00 71.25 120 ASP A N 1
ATOM 969 C CA . ASP A 1 120 ? 16.171 4.267 -19.807 1.00 71.25 120 ASP A CA 1
ATOM 970 C C . ASP A 1 120 ? 14.918 3.644 -20.438 1.00 71.25 120 ASP A C 1
ATOM 972 O O . ASP A 1 120 ? 14.066 4.346 -20.979 1.00 71.25 120 ASP A O 1
ATOM 976 N N . TYR A 1 121 ? 14.791 2.317 -20.367 1.00 74.06 121 TYR A N 1
ATOM 977 C CA . TYR A 1 121 ? 13.660 1.586 -20.913 1.00 74.06 121 TYR A CA 1
ATOM 978 C C . TYR A 1 121 ? 13.176 0.501 -19.953 1.00 74.06 121 TYR A C 1
ATOM 980 O O . TYR A 1 121 ? 13.950 -0.338 -19.480 1.00 74.06 121 TYR A O 1
ATOM 988 N N . THR A 1 122 ? 11.860 0.481 -19.750 1.00 81.56 122 THR A N 1
ATOM 989 C CA . THR A 1 122 ? 11.147 -0.571 -19.026 1.00 81.56 122 THR A CA 1
ATOM 990 C C . THR A 1 122 ? 10.119 -1.195 -19.967 1.00 81.56 122 THR A C 1
ATOM 992 O O . THR A 1 122 ? 9.303 -0.449 -20.514 1.00 81.56 122 THR A O 1
ATOM 995 N N . PRO A 1 123 ? 10.120 -2.529 -20.151 1.00 86.38 123 PRO A N 1
ATOM 996 C CA . PRO A 1 123 ? 9.108 -3.237 -20.936 1.00 86.38 123 PRO A CA 1
ATOM 997 C C . PRO A 1 123 ? 7.682 -2.872 -20.513 1.00 86.38 123 PRO A C 1
ATOM 999 O O . PRO A 1 123 ? 7.418 -2.697 -19.320 1.00 86.38 123 PRO A O 1
ATOM 1002 N N . GLN A 1 124 ? 6.761 -2.771 -21.473 1.00 85.88 124 GLN A N 1
ATOM 1003 C CA . GLN A 1 124 ? 5.386 -2.314 -21.226 1.00 85.88 124 GLN A CA 1
ATOM 1004 C C . GLN A 1 124 ? 4.659 -3.176 -20.186 1.00 85.88 124 GLN A C 1
ATOM 1006 O O . GLN A 1 124 ? 3.944 -2.649 -19.336 1.00 85.88 124 GLN A O 1
ATOM 1011 N N . GLU A 1 125 ? 4.892 -4.486 -20.188 1.00 85.00 125 GLU A N 1
ATOM 1012 C CA . GLU A 1 125 ? 4.302 -5.428 -19.236 1.00 85.00 125 GLU A CA 1
ATOM 1013 C C . GLU A 1 125 ? 4.720 -5.098 -17.798 1.00 85.00 125 GLU A C 1
ATOM 1015 O O . GLU A 1 125 ? 3.903 -5.103 -16.877 1.00 85.00 125 GLU A O 1
ATOM 1020 N N . LEU A 1 126 ? 5.991 -4.740 -17.606 1.00 85.44 126 LEU A N 1
ATOM 1021 C CA . LEU A 1 126 ? 6.517 -4.341 -16.304 1.00 85.44 126 LEU A CA 1
ATOM 1022 C C . LEU A 1 126 ? 6.006 -2.964 -15.882 1.00 85.44 126 LEU A C 1
ATOM 1024 O O . LEU A 1 126 ? 5.743 -2.760 -14.699 1.00 85.44 126 LEU A O 1
ATOM 1028 N N . GLN A 1 127 ? 5.807 -2.038 -16.824 1.00 88.69 127 GLN A N 1
ATOM 1029 C CA . GLN A 1 127 ? 5.189 -0.743 -16.524 1.00 88.69 127 GLN A CA 1
ATOM 1030 C C . GLN A 1 127 ? 3.768 -0.918 -15.975 1.00 88.69 127 GLN A C 1
ATOM 1032 O O . GLN A 1 127 ? 3.428 -0.318 -14.957 1.00 88.69 127 GLN A O 1
ATOM 1037 N N . ILE A 1 128 ? 2.965 -1.791 -16.594 1.00 88.94 128 ILE A N 1
ATOM 1038 C CA . ILE A 1 128 ? 1.601 -2.099 -16.136 1.00 88.94 128 ILE A CA 1
ATOM 1039 C C . ILE A 1 128 ? 1.626 -2.655 -14.709 1.00 88.94 128 ILE A C 1
ATOM 1041 O O . ILE A 1 128 ? 0.856 -2.202 -13.860 1.00 88.94 128 ILE A O 1
ATOM 1045 N N . ILE A 1 129 ? 2.535 -3.591 -14.418 1.00 90.12 129 ILE A N 1
ATOM 1046 C CA . ILE A 1 129 ? 2.690 -4.160 -13.071 1.00 90.12 129 ILE A CA 1
ATOM 1047 C C . ILE A 1 129 ? 3.076 -3.071 -12.063 1.00 90.12 129 ILE A C 1
ATOM 1049 O O . ILE A 1 129 ? 2.488 -2.999 -10.986 1.00 90.12 129 ILE A O 1
ATOM 1053 N N . ILE A 1 130 ? 4.024 -2.195 -12.403 1.00 91.56 130 ILE A N 1
ATOM 1054 C CA . ILE A 1 130 ? 4.471 -1.109 -11.518 1.00 91.56 130 ILE A CA 1
ATOM 1055 C C . ILE A 1 130 ? 3.326 -0.139 -11.219 1.00 91.56 130 ILE A C 1
ATOM 1057 O O . ILE A 1 130 ? 3.088 0.180 -10.054 1.00 91.56 130 ILE A O 1
ATOM 1061 N N . PHE A 1 131 ? 2.578 0.296 -12.233 1.00 93.62 131 PHE A N 1
ATOM 1062 C CA . PHE A 1 131 ? 1.439 1.189 -12.023 1.00 93.62 131 PHE A CA 1
ATOM 1063 C C . PHE A 1 131 ? 0.309 0.522 -11.241 1.00 93.62 131 PHE A C 1
ATOM 1065 O O . PHE A 1 131 ? -0.298 1.173 -10.392 1.00 93.62 131 PHE A O 1
ATOM 1072 N N . TYR A 1 132 ? 0.070 -0.776 -11.450 1.00 93.81 132 TYR A N 1
ATOM 1073 C CA . TYR A 1 132 ? -0.854 -1.545 -10.619 1.00 93.81 132 TYR A CA 1
ATOM 1074 C C . TYR A 1 132 ? -0.416 -1.562 -9.153 1.00 93.81 132 TYR A C 1
ATOM 1076 O O . TYR A 1 132 ? -1.222 -1.268 -8.273 1.00 93.81 132 TYR A O 1
ATOM 1084 N N . LEU A 1 133 ? 0.861 -1.839 -8.881 1.00 92.94 133 LEU A N 1
ATOM 1085 C CA . LEU A 1 133 ? 1.404 -1.832 -7.522 1.00 92.94 133 LEU A CA 1
ATOM 1086 C C . LEU A 1 133 ? 1.300 -0.446 -6.869 1.00 92.94 133 LEU A C 1
ATOM 1088 O O . LEU A 1 133 ? 0.952 -0.361 -5.694 1.00 92.94 133 LEU A O 1
ATOM 1092 N N . ILE A 1 134 ? 1.531 0.635 -7.620 1.00 92.88 134 ILE A N 1
ATOM 1093 C CA . ILE A 1 134 ? 1.332 2.012 -7.139 1.00 92.88 134 ILE A CA 1
ATOM 1094 C C . ILE A 1 134 ? -0.147 2.270 -6.827 1.00 92.88 134 ILE A C 1
ATOM 1096 O O . ILE A 1 134 ? -0.468 2.760 -5.745 1.00 92.88 134 ILE A O 1
ATOM 1100 N N . GLY A 1 135 ? -1.063 1.905 -7.727 1.00 93.19 135 GLY A N 1
ATOM 1101 C CA . GLY A 1 135 ? -2.503 2.037 -7.489 1.00 93.19 135 GLY A CA 1
ATOM 1102 C C . GLY A 1 135 ? -2.968 1.233 -6.273 1.00 93.19 135 GLY A C 1
ATOM 1103 O O . GLY A 1 135 ? -3.776 1.706 -5.467 1.00 93.19 135 GLY A O 1
ATOM 1104 N N . PHE A 1 136 ? -2.401 0.043 -6.085 1.00 93.38 136 PHE A N 1
ATOM 1105 C CA . PHE A 1 136 ? -2.682 -0.812 -4.940 1.00 93.38 136 PHE A CA 1
ATOM 1106 C C . PHE A 1 136 ? -2.125 -0.231 -3.636 1.00 93.38 136 PHE A C 1
ATOM 1108 O O . PHE A 1 136 ? -2.811 -0.250 -2.612 1.00 93.38 136 PHE A O 1
ATOM 1115 N N . LEU A 1 137 ? -0.930 0.361 -3.674 1.00 93.12 137 LEU A N 1
ATOM 1116 C CA . LEU A 1 137 ? -0.344 1.085 -2.548 1.00 93.12 137 LEU A CA 1
ATOM 1117 C C . LEU A 1 137 ? -1.220 2.278 -2.137 1.00 93.12 137 LEU A C 1
ATOM 1119 O O . LEU A 1 137 ? -1.559 2.406 -0.962 1.00 93.12 137 LEU A O 1
ATOM 1123 N N . ILE A 1 138 ? -1.636 3.115 -3.093 1.00 91.94 138 ILE A N 1
ATOM 1124 C CA . ILE A 1 138 ? -2.498 4.281 -2.835 1.00 91.94 138 ILE A CA 1
ATOM 1125 C C . ILE A 1 138 ? -3.816 3.839 -2.194 1.00 91.94 138 ILE A C 1
ATOM 1127 O O . ILE A 1 138 ? -4.221 4.398 -1.176 1.00 91.94 138 ILE A O 1
ATOM 1131 N N . THR A 1 139 ? -4.444 2.793 -2.736 1.00 91.44 139 THR A N 1
ATOM 1132 C CA . THR A 1 139 ? -5.693 2.237 -2.195 1.00 91.44 139 THR A CA 1
ATOM 1133 C C . THR A 1 139 ? -5.522 1.813 -0.734 1.00 91.44 139 THR A C 1
ATOM 1135 O O . THR A 1 139 ? -6.337 2.167 0.119 1.00 91.44 139 THR A O 1
ATOM 1138 N N . ASN A 1 140 ? -4.429 1.114 -0.414 1.00 90.56 140 ASN A N 1
ATOM 1139 C CA . ASN A 1 140 ? -4.124 0.695 0.953 1.00 90.56 140 ASN A CA 1
ATOM 1140 C C . ASN A 1 140 ? -3.875 1.874 1.902 1.00 90.56 140 ASN A C 1
ATOM 1142 O O . ASN A 1 140 ? -4.411 1.886 3.011 1.00 90.56 140 ASN A O 1
ATOM 1146 N N . ILE A 1 141 ? -3.150 2.904 1.457 1.00 90.12 141 ILE A N 1
ATOM 1147 C CA . ILE A 1 141 ? -2.963 4.138 2.233 1.00 90.12 141 ILE A CA 1
ATOM 1148 C C . ILE A 1 141 ? -4.320 4.791 2.529 1.00 90.12 141 ILE A C 1
ATOM 1150 O O . ILE A 1 141 ? -4.585 5.163 3.672 1.00 90.12 141 ILE A O 1
ATOM 1154 N N . THR A 1 142 ? -5.218 4.888 1.544 1.00 90.00 142 THR A N 1
ATOM 1155 C CA . THR A 1 142 ? -6.564 5.451 1.749 1.00 90.00 142 THR A CA 1
ATOM 1156 C C . THR A 1 142 ? -7.377 4.649 2.769 1.00 90.00 142 THR A C 1
ATOM 1158 O O . THR A 1 142 ? -8.067 5.237 3.609 1.00 90.00 142 THR A O 1
ATOM 1161 N N . ILE A 1 143 ? -7.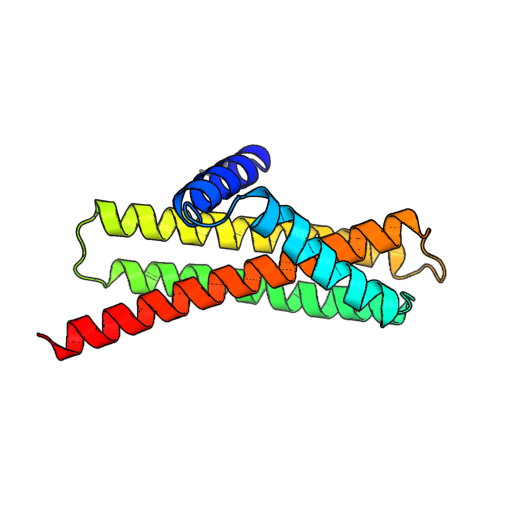275 3.317 2.746 1.00 88.44 143 ILE A N 1
ATOM 1162 C CA . ILE A 1 143 ? -7.930 2.440 3.727 1.00 88.44 143 ILE A CA 1
ATOM 1163 C C . ILE A 1 143 ? -7.386 2.711 5.135 1.00 88.44 143 ILE A C 1
ATOM 1165 O O . ILE A 1 143 ? -8.177 2.910 6.060 1.00 88.44 143 ILE A O 1
ATOM 1169 N N . ILE A 1 144 ? -6.060 2.783 5.298 1.00 87.69 144 ILE A N 1
ATOM 1170 C CA . ILE A 1 144 ? -5.412 3.089 6.584 1.00 87.69 144 ILE A CA 1
ATOM 1171 C C . ILE A 1 144 ? -5.894 4.439 7.119 1.00 87.69 144 ILE A C 1
ATOM 1173 O O . ILE A 1 144 ? -6.366 4.514 8.254 1.00 87.69 144 ILE A O 1
ATOM 1177 N N . LEU A 1 145 ? -5.843 5.490 6.296 1.00 86.25 145 LEU A N 1
ATOM 1178 C CA . LEU A 1 145 ? -6.276 6.834 6.687 1.00 86.25 145 LEU A CA 1
ATOM 1179 C C . LEU A 1 145 ? -7.744 6.855 7.120 1.00 86.25 145 LEU A C 1
ATOM 1181 O O . LEU A 1 145 ? -8.082 7.445 8.144 1.00 86.25 145 LEU A O 1
ATOM 1185 N N . THR A 1 146 ? -8.613 6.163 6.382 1.00 85.00 146 THR A N 1
ATOM 1186 C CA . THR A 1 146 ? -10.041 6.076 6.713 1.00 85.00 146 THR A CA 1
ATOM 1187 C C . THR A 1 146 ? -10.265 5.375 8.052 1.00 85.00 146 THR A C 1
ATOM 1189 O O . THR A 1 146 ? -11.106 5.813 8.840 1.00 85.00 146 THR A O 1
ATOM 1192 N N . ARG A 1 147 ? -9.515 4.304 8.343 1.00 81.38 147 ARG A N 1
ATOM 1193 C CA . ARG A 1 147 ? -9.603 3.598 9.630 1.00 81.38 147 ARG A CA 1
ATOM 1194 C C . ARG A 1 147 ? -9.137 4.478 10.781 1.00 81.38 147 ARG A C 1
ATOM 1196 O O . ARG A 1 147 ? -9.877 4.651 11.744 1.00 81.38 147 ARG A O 1
ATOM 1203 N N . ILE A 1 148 ? -7.969 5.101 10.654 1.00 82.62 148 ILE A N 1
ATOM 1204 C CA . ILE A 1 148 ? -7.424 5.990 11.688 1.00 82.62 148 ILE A CA 1
ATOM 1205 C C . ILE A 1 148 ? -8.359 7.173 11.944 1.00 82.62 148 ILE A C 1
ATOM 1207 O O . ILE A 1 148 ? -8.667 7.469 13.095 1.00 82.62 148 ILE A O 1
ATOM 1211 N N . TYR A 1 149 ? -8.892 7.797 10.891 1.00 83.94 149 TYR A N 1
ATOM 1212 C CA . TYR A 1 149 ? -9.878 8.868 11.030 1.00 83.94 149 TYR A CA 1
ATOM 1213 C C . TYR A 1 149 ? -11.115 8.414 11.814 1.00 83.94 149 TYR A C 1
ATOM 1215 O O . TYR A 1 149 ? -11.581 9.127 12.704 1.00 83.94 149 TYR A O 1
ATOM 1223 N N . ARG A 1 150 ? -11.644 7.218 11.515 1.00 80.06 150 ARG A N 1
ATOM 1224 C CA . ARG A 1 150 ? -12.771 6.652 12.266 1.00 80.06 150 ARG A CA 1
ATOM 1225 C C . ARG A 1 150 ? -12.398 6.455 13.733 1.00 80.06 150 ARG A C 1
ATOM 1227 O O . ARG A 1 150 ? -13.163 6.910 14.574 1.00 80.06 150 ARG A O 1
ATOM 1234 N N . LEU A 1 151 ? -11.244 5.856 14.039 1.00 77.12 151 LEU A N 1
ATOM 1235 C CA . LEU A 1 151 ? -10.783 5.656 15.421 1.00 77.12 151 LEU A CA 1
ATOM 1236 C C . LEU A 1 151 ? -10.763 6.962 16.208 1.00 77.12 151 LEU A C 1
ATOM 1238 O O . LEU A 1 151 ? -11.424 7.059 17.236 1.00 77.12 151 LEU A O 1
ATOM 1242 N N . ILE A 1 152 ? -10.067 7.968 15.680 1.00 78.44 152 ILE A N 1
ATOM 1243 C CA . ILE A 1 152 ? -9.913 9.265 16.341 1.00 78.44 152 ILE A CA 1
ATOM 1244 C C . ILE A 1 152 ? -11.281 9.923 16.535 1.00 78.44 152 ILE A C 1
ATOM 1246 O O . ILE A 1 152 ? -11.585 10.435 17.608 1.00 78.44 152 ILE A O 1
ATOM 1250 N N . ARG A 1 153 ? -12.153 9.884 15.518 1.00 79.88 153 ARG A N 1
ATOM 1251 C CA . ARG A 1 153 ? -13.505 10.447 15.627 1.00 79.88 153 ARG A CA 1
ATOM 1252 C C . ARG A 1 153 ? -14.335 9.743 16.703 1.00 79.88 153 ARG A C 1
ATOM 1254 O O . ARG A 1 153 ? -15.096 10.408 17.400 1.00 79.88 153 ARG A O 1
ATOM 1261 N N . TYR A 1 154 ? -14.207 8.424 16.829 1.00 76.31 154 TYR A N 1
ATOM 1262 C CA . TYR A 1 154 ? -14.872 7.670 17.887 1.00 76.31 154 TYR A CA 1
ATOM 1263 C C . TYR A 1 154 ? -14.330 8.035 19.270 1.00 76.31 154 TYR A C 1
ATOM 1265 O O . TYR A 1 154 ? -15.139 8.319 20.145 1.00 76.31 154 TYR A O 1
ATOM 1273 N N . GLU A 1 155 ? -13.009 8.097 19.454 1.00 71.00 155 GLU A N 1
ATOM 1274 C CA . GLU A 1 155 ? -12.395 8.516 20.725 1.00 71.00 155 GLU A CA 1
ATOM 1275 C C . GLU A 1 155 ? -12.850 9.925 21.140 1.00 71.00 155 GLU A C 1
ATOM 1277 O O . GLU A 1 155 ? -13.244 10.141 22.282 1.00 71.00 155 GLU A O 1
ATOM 1282 N N . ILE A 1 156 ? -12.897 10.876 20.200 1.00 78.56 156 ILE A N 1
ATOM 1283 C CA . ILE A 1 156 ? -13.392 12.236 20.468 1.00 78.56 156 ILE A CA 1
ATOM 1284 C C . ILE A 1 156 ? -14.859 12.225 20.919 1.00 78.56 156 ILE A C 1
ATOM 1286 O O . ILE A 1 156 ? -15.235 12.989 21.805 1.00 78.56 156 ILE A O 1
ATOM 1290 N N . ASN A 1 157 ? -15.705 11.400 20.298 1.00 78.88 157 ASN A N 1
ATOM 1291 C CA . ASN A 1 157 ? -17.117 11.311 20.669 1.00 78.88 157 ASN A CA 1
ATOM 1292 C C . ASN A 1 157 ? -17.312 10.645 22.038 1.00 78.88 157 ASN A C 1
ATOM 1294 O O . ASN A 1 157 ? -18.197 11.059 22.778 1.00 78.88 157 ASN A O 1
ATOM 1298 N N . ASP A 1 158 ? -16.492 9.651 22.376 1.00 73.44 158 ASP A N 1
ATOM 1299 C CA . ASP A 1 158 ? -16.538 8.963 23.670 1.00 73.44 158 ASP A CA 1
ATOM 1300 C C . ASP A 1 158 ? -16.136 9.899 24.821 1.00 73.44 158 ASP A C 1
ATOM 1302 O O . ASP A 1 158 ? -16.789 9.930 25.857 1.00 73.44 158 ASP A O 1
ATOM 1306 N N . ILE A 1 159 ? -15.129 10.754 24.602 1.00 74.69 159 ILE A N 1
ATOM 1307 C CA . ILE A 1 159 ? -14.722 11.793 25.564 1.00 74.69 159 ILE A CA 1
ATOM 1308 C C . ILE A 1 159 ? -15.801 12.870 25.734 1.00 74.69 159 ILE A C 1
ATOM 1310 O O . ILE A 1 159 ? -15.936 13.431 26.810 1.00 74.69 159 ILE A O 1
ATOM 1314 N N . LYS A 1 160 ? -16.555 13.202 24.679 1.00 70.06 160 LYS A N 1
ATOM 1315 C CA . LYS A 1 160 ? -17.612 14.229 24.746 1.00 70.06 160 LYS A CA 1
ATOM 1316 C C . LYS A 1 160 ? -18.895 13.757 25.428 1.00 70.06 160 LYS A C 1
ATOM 1318 O O . LYS A 1 160 ? -19.675 14.601 25.860 1.00 70.06 160 LYS A O 1
ATOM 1323 N N . ASN A 1 161 ? -19.150 12.451 25.422 1.00 67.19 161 ASN A N 1
ATOM 1324 C CA . ASN A 1 161 ? -20.381 11.856 25.943 1.00 67.19 161 ASN A CA 1
ATOM 1325 C C . ASN A 1 161 ? -20.231 11.306 27.374 1.00 67.19 161 ASN A C 1
ATOM 1327 O O . ASN A 1 161 ? -21.235 10.876 27.942 1.00 67.19 161 ASN A O 1
ATOM 1331 N N . ASN A 1 162 ? -19.014 11.320 27.928 1.00 53.03 162 ASN A N 1
ATOM 1332 C CA . ASN A 1 162 ? -18.703 11.057 29.337 1.00 53.03 162 ASN A CA 1
ATOM 1333 C C . ASN A 1 162 ? -18.370 12.368 30.057 1.00 53.03 162 ASN A C 1
ATOM 1335 O O . ASN A 1 162 ? -18.632 12.438 31.277 1.00 53.03 162 ASN A O 1
#